Protein AF-A0A9X3MV00-F1 (afdb_monomer)

Structure (mmCIF, N/CA/C/O backbone):
data_AF-A0A9X3MV00-F1
#
_entry.id   AF-A0A9X3MV00-F1
#
loop_
_atom_site.group_PDB
_atom_site.id
_atom_site.type_symbol
_atom_site.label_atom_id
_atom_site.label_alt_id
_atom_site.label_comp_id
_atom_site.label_asym_id
_atom_site.label_entity_id
_atom_site.label_seq_id
_atom_site.pdbx_PDB_ins_code
_atom_site.Cartn_x
_atom_site.Cartn_y
_atom_site.Cartn_z
_atom_site.occupancy
_atom_site.B_iso_or_equiv
_atom_site.auth_seq_id
_atom_site.auth_comp_id
_atom_site.auth_asym_id
_atom_site.auth_atom_id
_atom_site.pdbx_PDB_model_num
ATOM 1 N N . MET A 1 1 ? -10.667 21.278 8.547 1.00 61.03 1 MET A N 1
ATOM 2 C CA . MET A 1 1 ? -9.409 20.735 9.116 1.00 61.03 1 MET A CA 1
ATOM 3 C C . MET A 1 1 ? -9.075 19.321 8.629 1.00 61.03 1 MET A C 1
ATOM 5 O O . MET A 1 1 ? -7.953 19.123 8.193 1.00 61.03 1 MET A O 1
ATOM 9 N N . LYS A 1 2 ? -10.017 18.359 8.597 1.00 67.31 2 LYS A N 1
ATOM 10 C CA . LYS A 1 2 ? -9.744 16.954 8.199 1.00 67.31 2 LYS A CA 1
ATOM 11 C C . LYS A 1 2 ? -9.035 16.777 6.842 1.00 67.31 2 LYS A C 1
ATOM 13 O O . LYS A 1 2 ? -8.091 16.006 6.744 1.00 67.31 2 LYS A O 1
ATOM 18 N N . ARG A 1 3 ? -9.449 17.532 5.814 1.00 76.56 3 ARG A N 1
ATOM 19 C CA . ARG A 1 3 ? -8.830 17.495 4.473 1.00 76.56 3 ARG A CA 1
ATOM 20 C C . ARG A 1 3 ? -7.391 18.013 4.465 1.00 76.56 3 ARG A C 1
ATOM 22 O O . ARG A 1 3 ? -6.557 17.444 3.784 1.00 76.56 3 ARG A O 1
ATOM 29 N N . PHE A 1 4 ? -7.105 19.056 5.245 1.00 83.38 4 PHE A N 1
ATOM 30 C CA . PHE A 1 4 ? -5.760 19.619 5.355 1.00 83.38 4 PHE A CA 1
ATOM 31 C C . PHE A 1 4 ? -4.814 18.644 6.061 1.00 83.38 4 PHE A C 1
ATOM 33 O O . PHE A 1 4 ? -3.727 18.385 5.568 1.00 83.38 4 PHE A O 1
ATOM 40 N N . VAL A 1 5 ? -5.271 18.016 7.150 1.00 81.31 5 VAL A N 1
ATOM 41 C CA . VAL A 1 5 ? -4.506 16.970 7.850 1.00 81.31 5 VAL A CA 1
ATOM 42 C C . VAL A 1 5 ? -4.230 15.776 6.931 1.00 81.31 5 VAL A C 1
ATOM 44 O O . VAL A 1 5 ? -3.100 15.307 6.877 1.00 81.31 5 VAL A O 1
ATOM 47 N N . ALA A 1 6 ? -5.219 15.325 6.151 1.00 80.75 6 ALA A N 1
ATOM 48 C CA . ALA A 1 6 ? -5.015 14.261 5.166 1.00 80.75 6 ALA A CA 1
ATOM 49 C C . ALA A 1 6 ? -3.982 14.643 4.090 1.00 80.75 6 ALA A C 1
ATOM 51 O O . ALA A 1 6 ? -3.183 13.804 3.683 1.00 80.75 6 ALA A O 1
ATOM 52 N N . LEU A 1 7 ? -3.968 15.910 3.665 1.00 82.81 7 LEU A N 1
ATOM 53 C CA . LEU A 1 7 ? -3.020 16.426 2.678 1.00 82.81 7 LEU A CA 1
ATOM 54 C C . LEU A 1 7 ? -1.595 16.473 3.245 1.00 82.81 7 LEU A C 1
ATOM 56 O O . LEU A 1 7 ? -0.668 16.020 2.584 1.00 82.81 7 LEU A O 1
ATOM 60 N N . VAL A 1 8 ? -1.426 16.926 4.491 1.00 86.75 8 VAL A N 1
ATOM 61 C CA . VAL A 1 8 ? -0.124 16.922 5.182 1.00 86.75 8 VAL A CA 1
ATOM 62 C C . VAL A 1 8 ? 0.393 15.496 5.376 1.00 86.75 8 VAL A C 1
ATOM 64 O O . VAL A 1 8 ? 1.551 15.227 5.078 1.00 86.75 8 VAL A O 1
ATOM 67 N N . ILE A 1 9 ? -0.459 14.564 5.814 1.00 84.88 9 ILE A N 1
ATOM 68 C CA . ILE A 1 9 ? -0.071 13.153 5.975 1.00 84.88 9 ILE A CA 1
ATOM 69 C C . ILE A 1 9 ? 0.336 12.553 4.626 1.00 84.88 9 ILE A C 1
ATOM 71 O O . ILE A 1 9 ? 1.373 11.901 4.538 1.00 84.88 9 ILE A O 1
ATOM 75 N N . GLY A 1 10 ? -0.443 12.803 3.569 1.00 81.81 10 GLY A N 1
ATOM 76 C CA . GLY A 1 10 ? -0.117 12.349 2.217 1.00 81.81 10 GLY A CA 1
ATOM 77 C C . GLY A 1 10 ? 1.197 12.937 1.699 1.00 81.81 10 GLY A C 1
ATOM 78 O O . GLY A 1 10 ? 1.990 12.218 1.099 1.00 81.81 10 GLY A O 1
ATOM 79 N N . PHE A 1 11 ? 1.463 14.212 1.987 1.00 84.88 11 PHE A N 1
ATOM 80 C CA . PHE A 1 11 ? 2.710 14.878 1.619 1.00 84.88 11 PHE A CA 1
ATOM 81 C C . PHE A 1 11 ? 3.920 14.273 2.341 1.00 84.88 11 PHE A C 1
ATOM 83 O O . PHE A 1 11 ? 4.905 13.929 1.695 1.00 84.88 11 PHE A O 1
ATOM 90 N N . VAL A 1 12 ? 3.832 14.072 3.661 1.00 86.44 12 VAL A N 1
ATOM 91 C CA . VAL A 1 12 ? 4.904 13.439 4.451 1.00 86.44 12 VAL A CA 1
ATOM 92 C C . VAL A 1 12 ? 5.142 11.998 3.998 1.00 86.44 12 VAL A C 1
ATOM 94 O O . VAL A 1 12 ? 6.289 11.581 3.863 1.00 86.44 12 VAL A O 1
ATOM 97 N N . PHE A 1 13 ? 4.076 11.248 3.712 1.00 83.06 13 PHE A N 1
ATOM 98 C CA . PHE A 1 13 ? 4.178 9.882 3.199 1.00 83.06 13 PHE A CA 1
ATOM 99 C C . PHE A 1 13 ? 4.846 9.833 1.819 1.00 83.06 13 PHE A C 1
ATOM 101 O O . PHE A 1 13 ? 5.753 9.032 1.604 1.00 83.06 13 PHE A O 1
ATOM 108 N N . GLY A 1 14 ? 4.450 10.721 0.902 1.00 79.94 14 GLY A N 1
ATOM 109 C CA . GLY A 1 14 ? 5.078 10.843 -0.413 1.00 79.94 14 GLY A CA 1
ATOM 110 C C . GLY A 1 14 ? 6.554 11.236 -0.325 1.00 79.94 14 GLY A C 1
ATOM 111 O O . GLY A 1 14 ? 7.381 10.653 -1.023 1.00 79.94 14 GLY A O 1
ATOM 112 N N . LEU A 1 15 ? 6.900 12.158 0.579 1.00 82.75 15 LEU A N 1
ATOM 113 C CA . LEU A 1 15 ? 8.284 12.564 0.820 1.00 82.75 15 LEU A CA 1
ATOM 114 C C . LEU A 1 15 ? 9.121 11.400 1.362 1.00 82.75 15 LEU A C 1
ATOM 116 O O . LEU A 1 15 ? 10.205 11.149 0.850 1.00 82.75 15 LEU A O 1
ATOM 120 N N . ALA A 1 16 ? 8.603 10.652 2.340 1.00 82.75 16 ALA A N 1
ATOM 121 C CA . ALA A 1 16 ? 9.280 9.478 2.888 1.00 82.75 16 ALA A CA 1
ATOM 122 C C . ALA A 1 16 ? 9.504 8.389 1.824 1.00 82.75 16 ALA A C 1
ATOM 124 O O . ALA A 1 16 ? 10.590 7.814 1.757 1.00 82.75 16 ALA A O 1
ATOM 125 N N . LEU A 1 17 ? 8.514 8.143 0.957 1.00 77.62 17 LEU A N 1
ATOM 126 C CA . LEU A 1 17 ? 8.654 7.205 -0.161 1.00 77.62 17 LEU A CA 1
ATOM 127 C C . LEU A 1 17 ? 9.715 7.666 -1.162 1.00 77.62 17 LEU A C 1
ATOM 129 O O . LEU A 1 17 ? 10.573 6.870 -1.540 1.00 77.62 17 LEU A O 1
ATOM 133 N N . SER A 1 18 ? 9.697 8.944 -1.543 1.00 76.62 18 SER A N 1
ATOM 134 C CA . SER A 1 18 ? 10.704 9.512 -2.443 1.00 76.62 18 SER A CA 1
ATOM 135 C C . SER A 1 18 ? 12.105 9.450 -1.835 1.00 76.62 18 SER A C 1
ATOM 137 O O . SER A 1 18 ? 13.072 9.210 -2.549 1.00 76.62 18 SER A O 1
ATOM 139 N N . TRP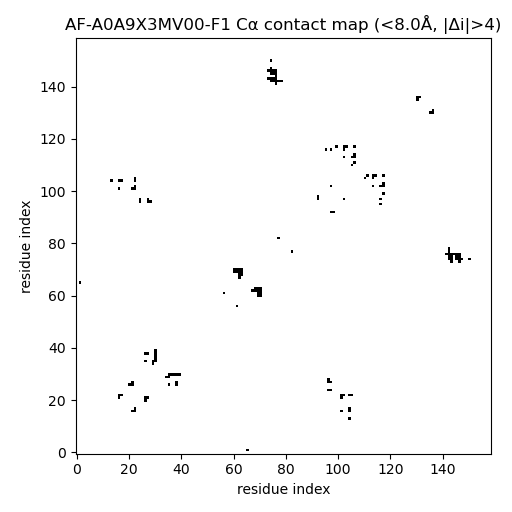 A 1 19 ? 12.220 9.630 -0.518 1.00 77.94 19 TRP A N 1
ATOM 140 C CA . TRP A 1 19 ? 13.500 9.576 0.188 1.00 77.94 19 TRP A CA 1
ATOM 141 C C . TRP A 1 19 ? 14.040 8.148 0.328 1.00 77.94 19 TRP A C 1
ATOM 143 O O . TRP A 1 19 ? 15.248 7.947 0.361 1.00 77.94 19 TRP A O 1
ATOM 153 N N . SER A 1 20 ? 13.152 7.151 0.360 1.00 73.75 20 SER A N 1
ATOM 154 C CA . SER A 1 20 ? 13.519 5.731 0.429 1.00 73.75 20 SER A CA 1
ATOM 155 C C . SER A 1 20 ? 14.001 5.124 -0.898 1.00 73.75 20 SER A C 1
ATOM 157 O O . SER A 1 20 ? 14.394 3.961 -0.910 1.00 73.75 20 SER A O 1
ATOM 159 N N . GLY A 1 21 ? 13.933 5.855 -2.019 1.00 71.00 21 GLY A N 1
ATOM 160 C CA . GLY A 1 21 ? 14.326 5.343 -3.342 1.00 71.00 21 GLY A CA 1
ATOM 161 C C . GLY A 1 21 ? 13.383 4.279 -3.928 1.00 71.00 21 GLY A C 1
ATOM 162 O O . GLY A 1 21 ? 13.623 3.765 -5.013 1.00 71.00 21 GLY A O 1
ATOM 163 N N . MET A 1 22 ? 12.260 3.969 -3.265 1.00 64.38 22 MET A N 1
ATOM 164 C CA . MET A 1 22 ? 11.256 2.993 -3.741 1.00 64.38 22 MET A CA 1
ATOM 165 C C . MET A 1 22 ? 10.449 3.461 -4.959 1.00 64.38 22 MET A C 1
ATOM 167 O O . MET A 1 22 ? 9.508 2.793 -5.392 1.00 64.38 22 MET A O 1
ATOM 171 N N . THR A 1 23 ? 10.762 4.639 -5.487 1.00 62.53 23 THR A N 1
ATOM 172 C CA . THR A 1 23 ? 10.232 5.140 -6.752 1.00 62.53 23 THR A CA 1
ATOM 173 C C . THR A 1 23 ? 10.956 4.554 -7.959 1.00 62.53 23 THR A C 1
ATOM 175 O O . THR A 1 23 ? 10.372 4.580 -9.041 1.00 62.53 23 THR A O 1
ATOM 178 N N . ASP A 1 24 ? 12.158 3.999 -7.779 1.00 68.19 24 ASP A N 1
ATOM 179 C CA . ASP A 1 24 ? 12.949 3.438 -8.871 1.00 68.19 24 ASP A CA 1
ATOM 180 C C . ASP A 1 24 ? 12.553 1.978 -9.165 1.00 68.19 24 ASP A C 1
ATOM 182 O O 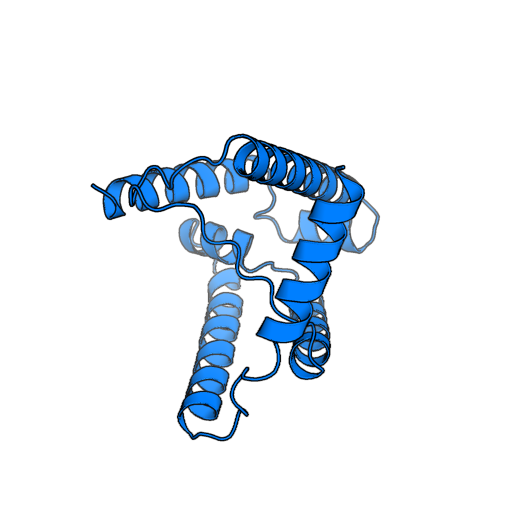. ASP A 1 24 ? 12.569 1.136 -8.259 1.00 68.19 24 ASP A O 1
ATOM 186 N N . 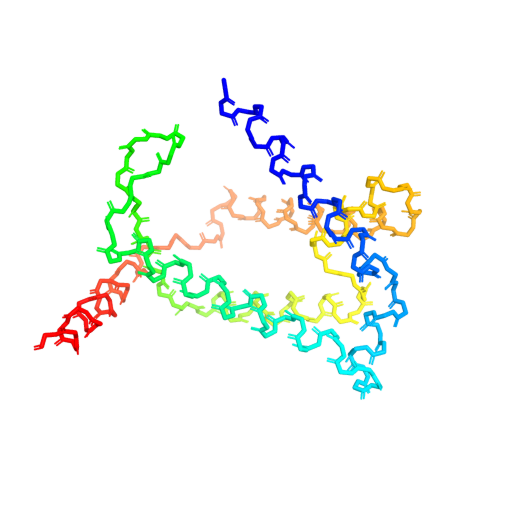PRO A 1 25 ? 12.205 1.639 -10.424 1.00 64.94 25 PRO A N 1
ATOM 187 C CA . PRO A 1 25 ? 11.814 0.280 -10.809 1.00 64.94 25 PRO A CA 1
ATOM 188 C C . PRO A 1 25 ? 12.917 -0.756 -10.573 1.00 64.94 25 PRO A C 1
ATOM 190 O O . PRO A 1 25 ? 12.620 -1.910 -10.268 1.00 64.94 25 PRO A O 1
ATOM 193 N N . ASP A 1 26 ? 14.181 -0.348 -10.686 1.00 68.31 26 ASP A N 1
ATOM 194 C CA . ASP A 1 26 ? 15.336 -1.236 -10.541 1.00 68.31 26 ASP A CA 1
ATOM 195 C C . ASP A 1 26 ? 15.464 -1.762 -9.105 1.00 68.31 26 ASP A C 1
ATOM 197 O O . ASP A 1 26 ? 15.656 -2.957 -8.900 1.00 68.31 26 ASP A O 1
ATOM 201 N N . VAL A 1 27 ? 15.207 -0.912 -8.102 1.00 69.06 27 VAL A N 1
ATOM 202 C CA . VAL A 1 27 ? 15.192 -1.304 -6.680 1.00 69.06 27 VAL A CA 1
ATOM 203 C C . VAL A 1 27 ? 14.074 -2.313 -6.397 1.00 69.06 27 VAL A C 1
ATOM 205 O O . VAL A 1 27 ? 14.244 -3.241 -5.602 1.00 69.06 27 VAL A O 1
ATOM 208 N N . LEU A 1 28 ? 12.920 -2.162 -7.058 1.00 70.00 28 LEU A N 1
ATOM 209 C CA . LEU A 1 28 ? 11.812 -3.111 -6.933 1.00 70.00 28 LEU A CA 1
ATOM 210 C C . LEU A 1 28 ? 12.146 -4.449 -7.599 1.00 70.00 28 LEU A C 1
ATOM 212 O O . LEU A 1 28 ? 11.866 -5.499 -7.014 1.00 70.00 28 LEU A O 1
ATOM 216 N N . ARG A 1 29 ? 12.766 -4.420 -8.784 1.00 66.31 29 ARG A N 1
ATOM 217 C CA . ARG A 1 29 ? 13.191 -5.630 -9.498 1.00 66.31 29 ARG A CA 1
ATOM 218 C C . ARG A 1 29 ? 14.276 -6.387 -8.746 1.00 66.31 29 ARG A C 1
ATOM 220 O O . ARG A 1 29 ? 14.131 -7.592 -8.561 1.00 66.31 29 ARG A O 1
ATOM 227 N N . ASP A 1 30 ? 15.312 -5.710 -8.263 1.00 70.44 30 ASP A N 1
ATOM 228 C CA . ASP A 1 30 ? 16.394 -6.347 -7.503 1.00 70.44 30 ASP A CA 1
ATOM 229 C C . ASP A 1 30 ? 15.904 -6.900 -6.157 1.00 70.44 30 ASP A C 1
ATOM 231 O O . ASP A 1 30 ? 16.366 -7.958 -5.714 1.00 70.44 30 ASP A O 1
ATOM 235 N N . GLY A 1 31 ? 14.893 -6.258 -5.561 1.00 67.38 31 GLY A N 1
ATOM 236 C CA . GLY A 1 31 ? 14.141 -6.807 -4.437 1.00 67.38 31 GLY A CA 1
ATOM 237 C C . GLY A 1 31 ? 13.393 -8.093 -4.802 1.00 67.38 31 GLY A C 1
ATOM 238 O O . GLY A 1 31 ? 13.539 -9.099 -4.113 1.00 67.38 31 GLY A O 1
ATOM 239 N N . LEU A 1 32 ? 12.634 -8.111 -5.904 1.00 67.75 32 LEU A N 1
ATOM 240 C CA . LEU A 1 32 ? 11.884 -9.298 -6.351 1.00 67.75 32 LEU A CA 1
ATOM 241 C C . LEU A 1 32 ? 12.790 -10.466 -6.772 1.00 67.75 32 LEU A C 1
ATOM 243 O O . LEU A 1 32 ? 12.431 -11.626 -6.566 1.00 67.75 32 LEU A O 1
ATOM 247 N N . LEU A 1 33 ? 13.961 -10.167 -7.337 1.00 73.56 33 LEU A N 1
ATOM 248 C CA . LEU A 1 33 ? 14.969 -11.153 -7.731 1.00 73.56 33 LEU A CA 1
ATOM 249 C C . LEU A 1 33 ? 15.833 -11.638 -6.549 1.00 73.56 33 LEU A C 1
ATOM 251 O O . LEU A 1 33 ? 16.748 -12.431 -6.766 1.00 73.56 33 LEU A O 1
ATOM 255 N N . PHE A 1 34 ? 15.556 -11.192 -5.314 1.00 72.31 34 PHE A N 1
ATOM 256 C CA . PHE A 1 34 ? 16.352 -11.489 -4.111 1.00 72.31 34 PHE A CA 1
ATOM 257 C C . PHE A 1 34 ? 17.835 -11.099 -4.232 1.00 72.31 34 PHE A C 1
ATOM 259 O O . PHE A 1 34 ? 18.689 -11.643 -3.529 1.00 72.31 34 PHE A O 1
ATOM 266 N N . ARG A 1 35 ? 18.155 -10.141 -5.105 1.00 72.44 35 ARG A N 1
ATOM 267 C CA . ARG A 1 35 ? 19.515 -9.614 -5.250 1.00 72.44 35 ARG A CA 1
ATOM 268 C C . ARG A 1 35 ? 19.850 -8.645 -4.128 1.00 72.44 35 ARG A C 1
ATOM 270 O O . ARG A 1 35 ? 20.945 -8.708 -3.581 1.00 72.44 35 ARG A O 1
ATOM 277 N N . ASP A 1 36 ? 18.863 -7.837 -3.744 1.00 71.62 36 ASP A N 1
ATOM 278 C CA . ASP A 1 36 ? 18.947 -6.906 -2.627 1.00 71.62 36 ASP A CA 1
ATOM 279 C C . ASP A 1 36 ? 17.816 -7.149 -1.627 1.00 71.62 36 ASP A C 1
ATOM 281 O O . ASP A 1 36 ? 16.629 -6.987 -1.908 1.00 71.62 36 ASP A O 1
ATOM 285 N N . SER A 1 37 ? 18.185 -7.524 -0.402 1.00 75.75 37 SER A N 1
ATOM 286 C CA . SER A 1 37 ? 17.210 -7.804 0.664 1.00 75.75 37 SER A CA 1
ATOM 287 C C . SER A 1 37 ? 16.638 -6.533 1.309 1.00 75.75 37 SER A C 1
ATOM 289 O O . SER A 1 37 ? 15.718 -6.618 2.123 1.00 75.75 37 SER A O 1
ATOM 291 N N . TYR A 1 38 ? 17.147 -5.353 0.941 1.00 79.00 38 TYR A N 1
ATOM 292 C CA . TYR A 1 38 ? 16.746 -4.061 1.504 1.00 79.00 38 TYR A CA 1
ATOM 293 C C . TYR A 1 38 ? 15.224 -3.852 1.483 1.00 79.00 38 TYR A C 1
ATOM 295 O O . TYR A 1 38 ? 14.627 -3.484 2.499 1.00 79.00 38 TYR A O 1
ATOM 303 N N . LEU A 1 39 ? 14.580 -4.175 0.357 1.00 78.75 39 LEU A N 1
ATOM 304 C CA . LEU A 1 39 ? 13.139 -4.012 0.181 1.00 78.75 39 LEU A CA 1
ATOM 305 C C . LEU A 1 39 ? 12.337 -4.894 1.156 1.00 78.75 39 LEU A C 1
ATOM 307 O O . LEU A 1 39 ? 11.406 -4.417 1.805 1.00 78.75 39 LEU A O 1
ATOM 311 N N . PHE A 1 40 ? 12.719 -6.166 1.310 1.00 81.25 40 PHE A N 1
ATOM 312 C CA . PHE A 1 40 ? 12.046 -7.092 2.228 1.00 81.25 40 PHE A CA 1
ATOM 313 C C . PHE A 1 40 ? 12.213 -6.678 3.691 1.00 81.25 40 PHE A C 1
ATOM 315 O O . PHE A 1 40 ? 11.233 -6.687 4.439 1.00 81.25 40 PHE A O 1
ATOM 322 N N . LEU A 1 41 ? 13.421 -6.272 4.100 1.00 84.06 41 LEU A N 1
ATOM 323 C CA . LEU A 1 41 ? 13.671 -5.785 5.461 1.00 84.06 41 LEU A CA 1
ATOM 324 C C . LEU A 1 41 ? 12.844 -4.534 5.779 1.00 84.06 41 LEU A C 1
ATOM 326 O O . LEU A 1 41 ? 12.291 -4.428 6.877 1.00 84.06 41 LEU A O 1
ATOM 330 N N . PHE A 1 42 ? 12.710 -3.615 4.821 1.00 83.25 42 PHE A N 1
ATOM 331 C CA . PHE A 1 42 ? 11.863 -2.437 4.978 1.00 83.25 42 PHE A CA 1
ATOM 332 C C . PHE A 1 42 ? 10.380 -2.802 5.118 1.00 83.25 42 PHE A C 1
ATOM 334 O O . PHE A 1 42 ? 9.704 -2.303 6.016 1.00 83.25 42 PHE A O 1
ATOM 341 N N . PHE A 1 43 ? 9.859 -3.699 4.274 1.00 83.75 43 PHE A N 1
ATOM 342 C CA . PHE A 1 43 ? 8.465 -4.135 4.398 1.00 83.75 43 PHE A CA 1
ATOM 343 C C . PHE A 1 43 ? 8.201 -4.818 5.741 1.00 83.75 43 PHE A C 1
ATOM 345 O O . PHE A 1 43 ? 7.194 -4.521 6.381 1.00 83.75 43 PHE A O 1
ATOM 352 N N . ILE A 1 44 ? 9.105 -5.686 6.205 1.00 86.44 44 ILE A N 1
ATOM 353 C CA . ILE A 1 44 ? 8.964 -6.359 7.504 1.00 86.44 44 ILE A CA 1
ATOM 354 C C . ILE A 1 44 ? 8.975 -5.338 8.649 1.00 86.44 44 ILE A C 1
ATOM 356 O O . ILE A 1 44 ? 8.114 -5.409 9.528 1.00 86.44 44 ILE A O 1
ATOM 360 N N . SER A 1 45 ? 9.888 -4.363 8.640 1.00 87.88 45 SER A N 1
ATOM 361 C CA . SER A 1 45 ? 9.949 -3.339 9.692 1.00 87.88 45 SER A CA 1
ATOM 362 C C . SER A 1 45 ? 8.712 -2.434 9.691 1.00 87.88 45 SER A C 1
ATOM 364 O O . SER A 1 45 ? 8.157 -2.147 10.757 1.00 87.88 45 SER A O 1
ATOM 366 N N . ALA A 1 46 ? 8.213 -2.057 8.511 1.00 85.88 46 ALA A N 1
ATOM 367 C CA . ALA A 1 46 ? 6.973 -1.306 8.359 1.00 85.88 46 ALA A CA 1
ATOM 368 C C . ALA A 1 46 ? 5.759 -2.102 8.867 1.00 85.88 46 ALA A C 1
ATOM 370 O O . ALA A 1 46 ? 4.940 -1.557 9.610 1.00 85.88 46 ALA A O 1
ATOM 371 N N . LEU A 1 47 ? 5.663 -3.397 8.533 1.00 88.00 47 LEU A N 1
ATOM 372 C CA . LEU A 1 47 ? 4.598 -4.281 9.019 1.00 88.00 47 LEU A CA 1
ATOM 373 C C . LEU A 1 47 ? 4.626 -4.415 10.542 1.00 88.00 47 LEU A C 1
ATOM 375 O O . LEU A 1 47 ? 3.579 -4.296 11.177 1.00 88.00 47 LEU A O 1
ATOM 379 N N . LEU A 1 48 ? 5.802 -4.634 11.135 1.00 89.19 48 LEU A N 1
ATOM 380 C CA . LEU A 1 48 ? 5.951 -4.735 12.588 1.00 89.19 48 LEU A CA 1
ATOM 381 C C . LEU A 1 48 ? 5.574 -3.423 13.279 1.00 89.19 48 LEU A C 1
ATOM 383 O O . LEU A 1 48 ? 4.831 -3.436 14.260 1.00 89.19 48 LEU A O 1
ATOM 387 N N . THR A 1 49 ? 6.019 -2.291 12.735 1.00 89.50 49 THR A N 1
ATOM 388 C CA . THR A 1 49 ? 5.693 -0.960 13.263 1.00 89.50 49 THR A CA 1
ATOM 389 C C . THR A 1 49 ? 4.189 -0.699 13.203 1.00 89.50 49 THR A C 1
ATOM 391 O O . THR A 1 49 ? 3.594 -0.273 14.193 1.00 89.50 49 THR A O 1
ATOM 394 N N . ALA A 1 50 ? 3.548 -1.013 12.073 1.00 85.81 50 ALA A N 1
ATOM 395 C CA . ALA A 1 50 ? 2.102 -0.897 11.920 1.00 85.81 50 ALA A CA 1
ATOM 396 C C . ALA A 1 50 ? 1.356 -1.841 12.873 1.00 85.81 50 ALA A C 1
ATOM 398 O O . ALA A 1 50 ? 0.400 -1.424 13.523 1.00 85.81 50 ALA A O 1
ATOM 399 N N . PHE A 1 51 ? 1.804 -3.090 13.010 1.00 85.31 51 PHE A N 1
ATOM 400 C CA . PHE A 1 51 ? 1.194 -4.066 13.909 1.00 85.31 51 PHE A CA 1
ATOM 401 C C . PHE A 1 51 ? 1.254 -3.609 15.370 1.00 85.31 51 PHE A C 1
ATOM 403 O O . PHE A 1 51 ? 0.224 -3.580 16.045 1.00 85.31 51 PHE A O 1
ATOM 410 N N . ILE A 1 52 ? 2.431 -3.192 15.843 1.00 86.56 52 ILE A N 1
ATOM 411 C CA . ILE A 1 52 ? 2.615 -2.665 17.201 1.00 86.56 52 ILE A CA 1
ATOM 412 C C . ILE A 1 52 ? 1.760 -1.408 17.390 1.00 86.56 52 ILE A C 1
ATOM 414 O O . ILE A 1 52 ? 1.024 -1.319 18.371 1.00 86.56 52 ILE A O 1
ATOM 418 N N . GLY A 1 53 ? 1.784 -0.479 16.430 1.00 84.12 53 GLY A N 1
ATOM 419 C CA . GLY A 1 53 ? 0.985 0.745 16.473 1.00 84.12 53 GLY A CA 1
ATOM 420 C C . GLY A 1 53 ? -0.515 0.469 16.596 1.00 84.12 53 GLY A C 1
ATOM 421 O O . GLY A 1 53 ? -1.172 1.025 17.474 1.00 84.12 53 GLY A O 1
ATOM 422 N N . LEU A 1 54 ? -1.056 -0.441 15.781 1.00 81.19 54 LEU A N 1
ATOM 423 C CA . LEU A 1 54 ? -2.471 -0.825 15.827 1.00 81.19 54 LEU A CA 1
ATOM 424 C C . LEU A 1 54 ? -2.827 -1.555 17.129 1.00 81.19 54 LEU A C 1
ATOM 426 O O . LEU A 1 54 ? -3.901 -1.323 17.685 1.00 81.19 54 LEU A O 1
ATOM 430 N N . ARG A 1 55 ? -1.935 -2.406 17.649 1.00 79.94 55 ARG A N 1
ATOM 431 C CA . ARG A 1 55 ? -2.141 -3.108 18.927 1.00 79.94 55 ARG A CA 1
ATOM 432 C C . ARG A 1 55 ? -2.159 -2.142 20.104 1.00 79.94 55 ARG A C 1
ATOM 434 O O . ARG A 1 55 ? -3.072 -2.219 20.922 1.00 79.94 55 ARG A O 1
ATOM 441 N N . VAL A 1 56 ? -1.223 -1.199 20.149 1.00 80.88 56 VAL A N 1
ATOM 442 C CA . VAL A 1 56 ? -1.190 -0.125 21.151 1.00 80.88 56 VAL A CA 1
ATOM 443 C C . VAL A 1 56 ? -2.465 0.716 21.073 1.00 80.88 56 VAL A C 1
ATOM 445 O O . VAL A 1 56 ? -3.101 0.967 22.095 1.00 80.88 56 VAL A O 1
ATOM 448 N N . LEU A 1 57 ? -2.907 1.066 19.861 1.00 78.88 57 LEU A N 1
ATOM 449 C CA . LEU A 1 57 ? -4.145 1.817 19.644 1.00 78.88 57 LEU A CA 1
ATOM 450 C C . LEU A 1 57 ? -5.389 1.054 20.130 1.00 78.88 57 LEU A C 1
ATOM 452 O O . LEU A 1 57 ? -6.309 1.658 20.686 1.00 78.88 57 LEU A O 1
ATOM 456 N N . LYS A 1 58 ? -5.397 -0.276 19.962 1.00 71.19 58 LYS A N 1
ATOM 457 C CA . LYS A 1 58 ? -6.461 -1.169 20.439 1.00 71.19 58 LYS A CA 1
ATOM 458 C C . LYS A 1 58 ? -6.498 -1.254 21.970 1.00 71.19 58 LYS A C 1
ATOM 460 O O . LYS A 1 58 ? -7.582 -1.142 22.544 1.00 71.19 58 LYS A O 1
ATOM 465 N N . VAL A 1 59 ? -5.339 -1.403 22.619 1.00 69.50 59 VAL A N 1
ATOM 466 C CA . VAL A 1 59 ? -5.213 -1.477 24.090 1.00 69.50 59 VAL A CA 1
ATOM 467 C C . VAL A 1 59 ? -5.587 -0.148 24.748 1.00 69.50 59 VAL A C 1
ATOM 469 O O . VAL A 1 59 ? -6.310 -0.135 25.738 1.00 69.50 59 VAL A O 1
ATOM 472 N N . LEU A 1 60 ? -5.161 0.977 24.169 1.00 70.19 60 LEU A N 1
ATOM 473 C CA . LEU A 1 60 ? -5.459 2.317 24.685 1.00 70.19 60 LEU A CA 1
ATOM 474 C C . LEU A 1 60 ? -6.894 2.788 24.390 1.00 70.19 60 LEU A C 1
ATOM 476 O O . LEU A 1 60 ? -7.251 3.890 24.801 1.00 70.19 60 LEU A O 1
ATOM 480 N N . GLN A 1 61 ? -7.705 1.997 23.666 1.00 63.53 61 GLN A N 1
ATOM 481 C CA . GLN A 1 61 ? -9.059 2.376 23.223 1.00 63.53 61 GLN A CA 1
ATOM 482 C C . GLN A 1 61 ? -9.084 3.783 22.600 1.00 63.53 61 GLN A C 1
ATOM 484 O O . GLN A 1 61 ? -9.981 4.596 22.849 1.00 63.53 61 GLN A O 1
ATOM 489 N N . ALA A 1 62 ? -8.046 4.096 21.822 1.00 58.94 62 ALA A N 1
ATOM 490 C CA . ALA A 1 62 ? -7.831 5.449 21.349 1.00 58.94 62 ALA A CA 1
ATOM 491 C C . ALA A 1 62 ? -8.940 5.850 20.370 1.00 58.94 62 ALA A C 1
ATOM 493 O O . ALA A 1 62 ? -9.336 5.091 19.483 1.00 58.94 62 ALA A O 1
ATOM 494 N N . ARG A 1 63 ? -9.456 7.067 20.540 1.00 57.31 63 ARG A N 1
ATOM 495 C CA . ARG A 1 63 ? -10.466 7.645 19.652 1.00 57.31 63 ARG A CA 1
ATOM 496 C C . ARG A 1 63 ? -9.794 8.177 18.395 1.00 57.31 63 ARG A C 1
ATOM 498 O O . ARG A 1 63 ? -8.679 8.698 18.451 1.00 57.31 63 ARG A O 1
ATOM 505 N N . ALA A 1 64 ? -10.480 8.077 17.260 1.00 60.75 64 ALA A N 1
ATOM 506 C CA . ALA A 1 64 ? -9.988 8.638 16.011 1.00 60.75 64 ALA A CA 1
ATOM 507 C C . ALA A 1 64 ? -9.763 10.151 16.184 1.00 60.75 64 ALA A C 1
ATOM 509 O O . ALA A 1 64 ? -10.721 10.899 16.369 1.00 60.75 64 ALA A O 1
ATOM 510 N N . VAL A 1 65 ? -8.511 10.610 16.089 1.00 60.25 65 VAL A N 1
ATOM 511 C CA . VAL A 1 65 ? -8.110 12.018 16.316 1.00 60.25 65 VAL A CA 1
ATOM 512 C C . VAL A 1 65 ? -8.917 13.004 15.454 1.00 60.25 65 VAL A C 1
ATOM 514 O O . VAL A 1 65 ? -9.162 14.140 15.844 1.00 60.25 65 VAL A O 1
ATOM 517 N N . LEU A 1 66 ? -9.378 12.557 14.283 1.00 58.53 66 LEU A N 1
ATOM 518 C CA . LEU A 1 66 ? -10.132 13.361 13.320 1.00 58.53 66 LEU A CA 1
ATOM 519 C C . LEU A 1 66 ? -11.656 13.317 13.501 1.00 58.53 66 LEU A C 1
ATOM 521 O O . LEU A 1 66 ? -12.344 14.189 12.968 1.00 58.53 66 LEU A O 1
ATOM 525 N N . THR A 1 67 ? -12.209 12.310 14.174 1.00 60.06 67 THR A N 1
ATOM 526 C CA . THR A 1 67 ? -13.666 12.062 14.214 1.00 60.06 67 THR A CA 1
ATOM 527 C C . THR A 1 67 ? -14.217 11.988 15.634 1.00 60.06 67 THR A C 1
ATOM 529 O O . THR A 1 67 ? -15.414 12.165 15.809 1.00 60.06 67 THR A O 1
ATOM 532 N N . GLY A 1 68 ? -13.372 11.761 16.642 1.00 57.62 68 GLY A N 1
ATOM 533 C CA . GLY A 1 68 ? -13.775 11.585 18.041 1.00 57.62 68 GLY A CA 1
ATOM 534 C C . GLY A 1 68 ? -14.486 10.258 18.330 1.00 57.62 68 GLY A C 1
ATOM 535 O O . GLY A 1 68 ? -14.749 9.950 19.490 1.00 57.62 68 GLY A O 1
ATOM 536 N N . GLU A 1 69 ? -14.771 9.465 17.299 1.00 59.44 69 GLU A N 1
ATOM 537 C CA . GLU A 1 69 ? -15.419 8.162 17.400 1.00 59.44 69 GLU A CA 1
ATOM 538 C C . GLU A 1 69 ? -14.433 7.083 17.878 1.00 59.44 69 GLU A C 1
ATOM 540 O O . GLU A 1 69 ? -13.229 7.170 17.589 1.00 59.44 69 GLU A O 1
ATOM 545 N N . PRO A 1 70 ? -14.915 6.064 18.615 1.00 60.69 70 PRO A N 1
ATOM 546 C CA . PRO A 1 70 ? -14.110 4.886 18.908 1.00 60.69 70 PRO A CA 1
ATOM 547 C C . PRO A 1 70 ? -13.684 4.234 17.589 1.00 60.69 70 PRO A C 1
ATOM 549 O O . PRO A 1 70 ? -14.485 4.117 16.661 1.00 60.69 70 PRO A O 1
ATOM 552 N N . VAL A 1 71 ? -12.416 3.830 17.490 1.00 63.47 71 VAL A N 1
ATOM 553 C CA . VAL A 1 71 ? -11.917 3.116 16.308 1.00 63.47 71 VAL A CA 1
ATOM 554 C C . VAL A 1 71 ? -12.677 1.793 16.203 1.00 63.47 71 VAL A C 1
ATOM 556 O O . VAL A 1 71 ? -12.445 0.870 16.981 1.00 63.47 71 VAL A O 1
ATOM 559 N N . ALA A 1 72 ? -13.628 1.728 15.270 1.00 59.12 72 ALA A N 1
ATOM 560 C CA . ALA A 1 72 ? -14.399 0.529 14.990 1.00 59.12 72 ALA A CA 1
ATOM 561 C C . ALA A 1 72 ? -13.538 -0.436 14.168 1.00 59.12 72 ALA A C 1
ATOM 563 O O . ALA A 1 72 ? -13.190 -0.165 13.017 1.00 59.12 72 ALA A O 1
ATOM 564 N N . TRP A 1 73 ? -13.186 -1.568 14.769 1.00 63.56 73 TRP A N 1
ATOM 565 C CA . TRP A 1 73 ? -12.441 -2.627 14.103 1.00 63.56 73 TRP A CA 1
ATOM 566 C C . TRP A 1 73 ? -13.441 -3.539 13.399 1.00 63.56 73 TRP A C 1
ATOM 568 O O . TRP A 1 73 ? -14.090 -4.370 14.020 1.00 63.56 73 TRP A O 1
ATOM 578 N N . THR A 1 74 ? -13.617 -3.355 12.091 1.00 60.12 74 THR A N 1
ATOM 579 C CA . THR A 1 74 ? -14.400 -4.298 11.289 1.00 60.12 74 THR A CA 1
ATOM 580 C C . THR A 1 74 ? -13.484 -5.414 10.807 1.00 60.12 74 THR A C 1
ATOM 582 O O . THR A 1 74 ? -12.572 -5.211 10.005 1.00 60.12 74 THR A O 1
ATOM 585 N N . THR A 1 75 ? -13.697 -6.609 11.343 1.00 61.47 75 THR A N 1
ATOM 586 C CA . THR A 1 75 ? -13.010 -7.820 10.909 1.00 61.47 75 THR A CA 1
ATOM 587 C C . THR A 1 75 ? -13.873 -8.525 9.868 1.00 61.47 75 THR A C 1
ATOM 589 O O . THR A 1 75 ? -15.052 -8.811 10.065 1.00 61.47 75 THR A O 1
ATOM 592 N N . VAL A 1 76 ? -13.285 -8.768 8.701 1.00 65.69 76 VAL A N 1
ATOM 593 C CA . VAL A 1 76 ? -13.989 -9.312 7.542 1.00 65.69 76 VAL A CA 1
ATOM 594 C C . VAL A 1 76 ? -13.505 -10.736 7.294 1.00 65.69 76 VAL A C 1
ATOM 596 O O . VAL A 1 76 ? -12.304 -10.962 7.156 1.00 65.69 76 VAL A O 1
ATOM 599 N N . ALA A 1 77 ? -14.426 -11.702 7.219 1.00 69.81 77 ALA A N 1
ATOM 600 C CA . ALA A 1 77 ? -14.077 -13.079 6.873 1.00 69.81 77 ALA A CA 1
ATOM 601 C C . ALA A 1 77 ? -13.356 -13.167 5.517 1.00 69.81 77 ALA A C 1
ATOM 603 O O . ALA A 1 77 ? -13.832 -12.580 4.535 1.00 69.81 77 ALA A O 1
ATOM 604 N N . PRO A 1 78 ? -12.279 -13.964 5.414 1.00 72.25 78 PRO A N 1
ATOM 605 C CA . PRO A 1 78 ? -11.704 -14.291 4.124 1.00 72.25 78 PRO A CA 1
ATOM 606 C C . PRO A 1 78 ? -12.717 -15.106 3.314 1.00 72.25 78 PRO A C 1
ATOM 608 O O . PRO A 1 78 ? -13.121 -16.207 3.675 1.00 72.25 78 PRO A O 1
ATOM 611 N N . GLU A 1 79 ? -13.132 -14.543 2.187 1.00 79.81 79 GLU A N 1
ATOM 612 C CA . GLU A 1 79 ? -13.992 -15.219 1.208 1.00 79.81 79 GLU A CA 1
ATOM 613 C C . GLU A 1 79 ? -13.204 -15.573 -0.054 1.00 79.81 79 GLU A C 1
ATOM 615 O O . GLU A 1 79 ? -12.214 -14.914 -0.373 1.00 79.81 79 GLU A O 1
ATOM 620 N N . ARG A 1 80 ? -13.691 -16.549 -0.835 1.00 79.19 80 ARG A N 1
ATOM 621 C CA . ARG A 1 80 ? -13.048 -16.987 -2.091 1.00 79.19 80 ARG A CA 1
ATOM 622 C C . ARG A 1 80 ? -12.723 -15.829 -3.040 1.00 79.19 80 ARG A C 1
ATOM 624 O O . ARG A 1 80 ? -11.676 -15.855 -3.676 1.00 79.19 80 ARG A O 1
ATOM 631 N N . ARG A 1 81 ? -13.562 -14.785 -3.093 1.00 80.38 81 ARG A N 1
ATOM 632 C CA . ARG A 1 81 ? -13.290 -13.589 -3.912 1.00 80.38 81 ARG A CA 1
ATOM 633 C C . ARG A 1 81 ? -12.026 -12.833 -3.492 1.00 80.38 81 ARG A C 1
ATOM 635 O O . ARG A 1 81 ? -11.358 -12.280 -4.354 1.00 80.38 81 ARG A O 1
ATOM 642 N N . HIS A 1 82 ? -11.686 -12.823 -2.202 1.00 83.50 82 HIS A N 1
ATOM 643 C CA . HIS A 1 82 ? -10.495 -12.136 -1.701 1.00 83.50 82 HIS A CA 1
ATOM 644 C C . HIS A 1 82 ? -9.232 -12.898 -2.090 1.00 83.50 82 HIS A C 1
ATOM 646 O O . HIS A 1 82 ? -8.262 -12.272 -2.488 1.00 83.50 82 HIS A O 1
ATOM 652 N N . VAL A 1 83 ? -9.275 -14.235 -2.055 1.00 86.19 83 VAL A N 1
ATOM 653 C CA . VAL A 1 83 ? -8.157 -15.090 -2.487 1.00 86.19 83 VAL A CA 1
ATOM 654 C C . VAL A 1 83 ? -7.916 -14.955 -3.991 1.00 86.19 83 VAL A C 1
ATOM 656 O O . VAL A 1 83 ? -6.789 -14.764 -4.430 1.00 86.19 83 VAL A O 1
ATOM 659 N N . VAL A 1 84 ? -8.979 -15.006 -4.800 1.00 86.69 84 VAL A N 1
ATOM 660 C CA . VAL A 1 84 ? -8.852 -14.817 -6.255 1.00 86.69 84 VAL A CA 1
ATOM 661 C C . VAL A 1 84 ? -8.364 -13.401 -6.576 1.00 86.69 84 VAL A C 1
ATOM 663 O O . VAL A 1 84 ? -7.490 -13.226 -7.422 1.00 86.69 84 VAL A O 1
ATOM 666 N N . GLY A 1 85 ? -8.887 -12.393 -5.871 1.00 85.62 85 GLY A N 1
ATOM 667 C CA . GLY A 1 85 ? -8.460 -11.005 -6.017 1.00 85.62 85 GLY A CA 1
ATOM 668 C C . GLY A 1 85 ? -6.995 -10.785 -5.641 1.00 85.62 85 GLY A C 1
ATOM 669 O O . GLY A 1 85 ? -6.288 -10.116 -6.387 1.00 85.62 85 GLY A O 1
ATOM 670 N N . SER A 1 86 ? -6.514 -11.371 -4.539 1.00 86.75 86 SER A N 1
ATOM 671 C CA . SER A 1 86 ? -5.124 -11.211 -4.096 1.00 86.75 86 SER A CA 1
ATOM 672 C C . SER A 1 86 ? -4.129 -11.874 -5.046 1.00 86.75 86 SER A C 1
ATOM 674 O O . SER A 1 86 ? -3.077 -11.298 -5.306 1.00 86.75 86 SER A O 1
ATOM 676 N N . VAL A 1 87 ? -4.470 -13.033 -5.621 1.00 89.38 87 VAL A N 1
ATOM 677 C CA . VAL A 1 87 ? -3.631 -13.696 -6.634 1.00 89.38 87 VAL A CA 1
ATOM 678 C C . VAL A 1 87 ? -3.561 -12.862 -7.914 1.00 89.38 87 VAL A C 1
ATOM 680 O O . VAL A 1 87 ? -2.468 -12.594 -8.403 1.00 89.38 87 VAL A O 1
ATOM 683 N N . LEU A 1 88 ? -4.704 -12.396 -8.434 1.00 86.94 88 LEU A N 1
ATOM 684 C CA . LEU A 1 88 ? -4.736 -11.537 -9.626 1.00 86.94 88 LEU A CA 1
ATOM 685 C C . LEU A 1 88 ? -3.975 -10.225 -9.409 1.00 86.94 88 LEU A C 1
ATOM 687 O O . LEU A 1 88 ? -3.230 -9.788 -10.284 1.00 86.94 88 LEU A O 1
ATOM 691 N N . PHE A 1 89 ? -4.140 -9.617 -8.235 1.00 85.00 89 PHE A N 1
ATOM 692 C CA . PHE A 1 89 ? -3.427 -8.404 -7.859 1.00 85.00 89 PHE A CA 1
ATOM 693 C C . PHE A 1 89 ? -1.913 -8.642 -7.749 1.00 85.00 89 PHE A C 1
ATOM 695 O O . PHE A 1 89 ? -1.138 -7.845 -8.272 1.00 85.00 89 PHE A O 1
ATOM 702 N N . GLY A 1 90 ? -1.489 -9.754 -7.141 1.00 84.44 90 GLY A N 1
ATOM 703 C CA . GLY A 1 90 ? -0.076 -10.128 -7.038 1.00 84.44 90 GLY A CA 1
ATOM 704 C C . GLY A 1 90 ? 0.579 -10.375 -8.399 1.00 84.44 90 GLY A C 1
ATOM 705 O O . GLY A 1 90 ? 1.675 -9.880 -8.642 1.00 84.44 90 GLY A O 1
ATOM 706 N N . ILE A 1 91 ? -0.113 -11.064 -9.315 1.00 85.88 91 ILE A N 1
ATOM 707 C CA . ILE A 1 91 ? 0.365 -11.264 -10.694 1.00 85.88 91 ILE A CA 1
ATOM 708 C C . ILE A 1 91 ? 0.504 -9.916 -11.410 1.00 85.88 91 ILE A C 1
ATOM 710 O O . ILE A 1 91 ? 1.526 -9.658 -12.038 1.00 85.88 91 ILE A O 1
ATOM 714 N N . GLY A 1 92 ? -0.496 -9.036 -11.289 1.00 82.69 92 GLY A N 1
ATOM 715 C CA . GLY A 1 92 ? -0.442 -7.699 -11.884 1.00 82.69 92 GLY A CA 1
ATOM 716 C C . GLY A 1 92 ? 0.723 -6.863 -11.351 1.00 82.69 92 GLY A C 1
ATOM 717 O O . GLY A 1 92 ? 1.408 -6.207 -12.131 1.00 82.69 92 GLY A O 1
ATOM 718 N N . TRP A 1 93 ? 0.988 -6.935 -10.045 1.00 81.00 93 TRP A N 1
ATOM 719 C CA . TRP A 1 93 ? 2.126 -6.260 -9.426 1.00 81.00 93 TRP A CA 1
ATOM 720 C C . TRP A 1 93 ? 3.472 -6.786 -9.939 1.00 81.00 93 TRP A C 1
ATOM 722 O O . TRP A 1 93 ? 4.330 -5.981 -10.290 1.00 81.00 93 TRP A O 1
ATOM 732 N N . ALA A 1 94 ? 3.631 -8.109 -10.047 1.00 79.31 94 ALA A N 1
ATOM 733 C CA . ALA A 1 94 ? 4.856 -8.737 -10.546 1.00 79.31 94 ALA A CA 1
ATOM 734 C C . ALA A 1 94 ? 5.133 -8.431 -12.027 1.00 79.31 94 ALA A C 1
ATOM 736 O O . ALA A 1 94 ? 6.284 -8.353 -12.430 1.00 79.31 94 ALA A O 1
ATOM 737 N N . VAL A 1 95 ? 4.090 -8.256 -12.845 1.00 79.25 95 VAL A N 1
ATOM 738 C CA . VAL A 1 95 ? 4.242 -7.904 -14.269 1.00 79.25 95 VAL A CA 1
ATOM 739 C C . VAL A 1 95 ? 4.514 -6.410 -14.458 1.00 79.25 95 VAL A C 1
ATOM 741 O O . VAL A 1 95 ? 5.223 -6.029 -15.385 1.00 79.25 95 VAL A O 1
ATOM 744 N N . ALA A 1 96 ? 3.927 -5.560 -13.614 1.00 77.00 96 ALA A N 1
ATOM 745 C CA . ALA A 1 96 ? 4.058 -4.111 -13.727 1.00 77.00 96 ALA A CA 1
ATOM 746 C C . ALA A 1 96 ? 5.299 -3.541 -13.021 1.00 77.00 96 ALA A C 1
ATOM 748 O O . ALA A 1 96 ? 5.582 -2.359 -13.202 1.00 77.00 96 ALA A O 1
ATOM 749 N N . ASP A 1 97 ? 5.978 -4.334 -12.181 1.00 71.44 97 ASP A N 1
ATOM 750 C CA . ASP A 1 97 ? 7.091 -3.918 -11.309 1.00 71.44 97 ASP A CA 1
ATOM 751 C C . ASP A 1 97 ? 6.797 -2.647 -10.491 1.00 71.44 97 ASP A C 1
ATOM 753 O O . ASP A 1 97 ? 7.689 -1.876 -10.144 1.00 71.44 97 ASP A O 1
ATOM 757 N N . ALA A 1 98 ? 5.522 -2.389 -10.191 1.00 72.88 98 ALA A N 1
ATOM 758 C CA . ALA A 1 98 ? 5.083 -1.119 -9.628 1.00 72.88 98 ALA A CA 1
ATOM 759 C C . ALA A 1 98 ? 3.941 -1.319 -8.632 1.00 72.88 98 ALA A C 1
ATOM 761 O O . ALA A 1 98 ? 2.865 -1.813 -8.968 1.00 72.88 98 ALA A O 1
ATOM 762 N N . CYS A 1 99 ? 4.171 -0.924 -7.381 1.00 75.88 99 CYS A N 1
ATOM 763 C CA . CYS A 1 99 ? 3.176 -1.014 -6.313 1.00 75.88 99 CYS A CA 1
ATOM 764 C C . CYS A 1 99 ? 2.243 0.217 -6.348 1.00 75.88 99 CYS A C 1
ATOM 766 O O . CYS A 1 99 ? 2.704 1.320 -6.648 1.00 75.88 99 CYS A O 1
ATOM 768 N N . PRO A 1 100 ? 0.943 0.091 -6.010 1.00 71.81 100 PRO A N 1
ATOM 769 C CA . PRO A 1 100 ? 0.009 1.224 -5.985 1.00 71.81 100 PRO A CA 1
ATOM 770 C C . PRO A 1 100 ? 0.474 2.412 -5.129 1.00 71.81 100 PRO A C 1
ATOM 772 O O . PRO A 1 100 ? 0.139 3.550 -5.450 1.00 71.81 100 PRO A O 1
ATOM 775 N N . GLY A 1 101 ? 1.253 2.170 -4.067 1.00 74.62 101 GLY A N 1
ATOM 776 C CA . GLY A 1 101 ? 1.819 3.232 -3.226 1.00 74.62 101 GLY A CA 1
ATOM 777 C C . GLY A 1 101 ? 2.859 4.079 -3.974 1.00 74.62 101 GLY A C 1
ATOM 778 O O . GLY A 1 101 ? 2.628 5.271 -4.181 1.00 74.62 101 GLY A O 1
ATOM 779 N N . PRO A 1 102 ? 3.968 3.477 -4.439 1.00 74.69 102 PRO A N 1
ATOM 780 C CA . PRO A 1 102 ? 4.957 4.151 -5.274 1.00 74.69 102 PRO A CA 1
ATOM 781 C C . PRO A 1 102 ? 4.387 4.750 -6.558 1.00 74.69 102 PRO A C 1
ATOM 783 O O . PRO A 1 102 ? 4.812 5.836 -6.925 1.00 74.69 102 PRO A O 1
ATOM 786 N N . ILE A 1 103 ? 3.398 4.123 -7.211 1.00 79.31 103 ILE A N 1
ATOM 787 C CA . ILE A 1 103 ? 2.763 4.693 -8.415 1.00 79.31 103 ILE A CA 1
ATOM 788 C C . ILE A 1 103 ? 2.194 6.086 -8.121 1.00 79.31 103 ILE A C 1
ATOM 790 O O . ILE A 1 103 ? 2.404 7.007 -8.907 1.00 79.31 103 ILE A O 1
ATOM 794 N N . ALA A 1 104 ? 1.523 6.273 -6.979 1.00 77.19 104 ALA A N 1
ATOM 795 C CA . ALA A 1 104 ? 0.986 7.579 -6.602 1.00 77.19 104 ALA A CA 1
ATOM 796 C C . ALA A 1 104 ? 2.097 8.627 -6.390 1.00 77.19 104 ALA A C 1
ATOM 798 O O . ALA A 1 104 ? 1.944 9.775 -6.809 1.00 77.19 104 ALA A O 1
ATOM 799 N N . ALA A 1 105 ? 3.226 8.231 -5.794 1.00 78.44 105 ALA A N 1
ATOM 800 C CA . ALA A 1 105 ? 4.384 9.107 -5.615 1.00 78.44 105 ALA A CA 1
ATOM 801 C C . ALA A 1 105 ? 5.089 9.421 -6.951 1.00 78.44 105 ALA A C 1
ATOM 803 O O . ALA A 1 105 ? 5.399 10.579 -7.219 1.00 78.44 105 ALA A O 1
ATOM 804 N N . GLN A 1 106 ? 5.275 8.424 -7.821 1.00 74.94 106 GLN A N 1
ATOM 805 C CA . GLN A 1 106 ? 5.921 8.570 -9.129 1.00 74.94 106 GLN A CA 1
ATOM 806 C C . GLN A 1 106 ? 5.100 9.437 -10.097 1.00 74.94 106 GLN A C 1
ATOM 808 O O . GLN A 1 106 ? 5.671 10.241 -10.834 1.00 74.94 106 GLN A O 1
ATOM 813 N N . VAL A 1 107 ? 3.765 9.343 -10.060 1.00 77.75 107 VAL A N 1
ATOM 814 C CA . VAL A 1 107 ? 2.882 10.268 -10.795 1.00 77.75 107 VAL A CA 1
ATOM 815 C C . VAL A 1 107 ? 3.093 11.707 -10.311 1.00 77.75 107 VAL A C 1
ATOM 817 O O . VAL A 1 107 ? 3.141 12.622 -11.129 1.00 77.75 107 VAL A O 1
ATOM 820 N N . GLY A 1 108 ? 3.295 11.911 -9.005 1.00 73.00 108 GLY A N 1
ATOM 821 C CA . GLY A 1 108 ? 3.667 13.213 -8.441 1.00 73.00 108 GLY A CA 1
ATOM 822 C C . GLY A 1 108 ? 5.060 13.706 -8.857 1.00 73.00 108 GLY A C 1
ATOM 823 O O . GLY A 1 108 ? 5.278 14.912 -8.910 1.00 73.00 108 GLY A O 1
ATOM 824 N N . GLN A 1 109 ? 5.984 12.796 -9.181 1.00 71.19 109 GLN A N 1
ATOM 825 C CA . GLN A 1 109 ? 7.322 13.101 -9.713 1.00 71.19 109 GLN A CA 1
ATOM 826 C C . GLN A 1 109 ? 7.347 13.289 -11.243 1.00 71.19 109 GLN A C 1
ATOM 828 O O . GLN A 1 109 ? 8.364 13.706 -11.788 1.00 71.19 109 GLN A O 1
ATOM 833 N N . GLY A 1 110 ? 6.247 13.006 -11.952 1.00 73.94 110 GLY A N 1
ATOM 834 C CA . GLY A 1 110 ? 6.162 13.171 -13.408 1.00 73.94 110 GLY A CA 1
ATOM 835 C C . GLY A 1 110 ? 6.813 12.049 -14.225 1.00 73.94 110 GLY A C 1
ATOM 836 O O . GLY A 1 110 ? 7.144 12.255 -15.392 1.00 73.94 110 GLY A O 1
ATOM 837 N N . VAL A 1 111 ? 6.989 10.854 -13.653 1.00 72.88 111 VAL A N 1
ATOM 838 C CA . VAL A 1 111 ? 7.568 9.706 -14.369 1.00 72.88 111 VAL A CA 1
ATOM 839 C C . VAL A 1 111 ? 6.576 9.186 -15.420 1.00 72.88 111 VAL A C 1
ATOM 841 O O . VAL A 1 111 ? 5.469 8.754 -15.099 1.00 72.88 111 VAL A O 1
ATOM 844 N N . PHE A 1 112 ? 6.973 9.214 -16.697 1.00 71.25 112 PHE A N 1
ATOM 845 C CA . PHE A 1 112 ? 6.089 8.920 -17.836 1.00 71.25 112 PHE A CA 1
ATOM 846 C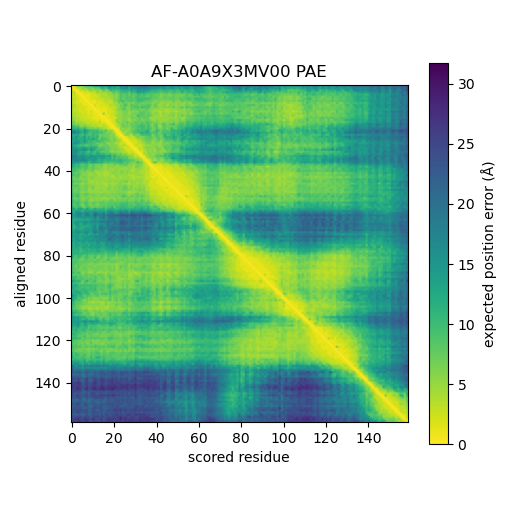 C . PHE A 1 112 ? 5.491 7.500 -17.798 1.00 71.25 112 PHE A C 1
ATOM 848 O O . PHE A 1 112 ? 4.311 7.309 -18.090 1.00 71.25 112 PHE A O 1
ATOM 855 N N . TRP A 1 113 ? 6.276 6.506 -17.375 1.00 70.62 113 TRP A N 1
ATOM 856 C CA . TRP A 1 113 ? 5.845 5.105 -17.290 1.00 70.62 113 TRP A CA 1
ATOM 857 C C . TRP A 1 113 ? 4.754 4.863 -16.242 1.00 70.62 113 TRP A C 1
ATOM 859 O O . TRP A 1 113 ? 3.871 4.026 -16.440 1.00 70.62 113 TRP A O 1
ATOM 869 N N . SER A 1 114 ? 4.746 5.639 -15.159 1.00 73.50 114 SER A N 1
ATOM 870 C CA . SER A 1 114 ? 3.804 5.470 -14.049 1.00 73.50 114 SER A CA 1
ATOM 871 C C . SER A 1 114 ? 2.377 5.848 -14.439 1.00 73.50 114 SER A C 1
ATOM 873 O O . SER A 1 114 ? 1.429 5.317 -13.862 1.00 73.50 114 SER A O 1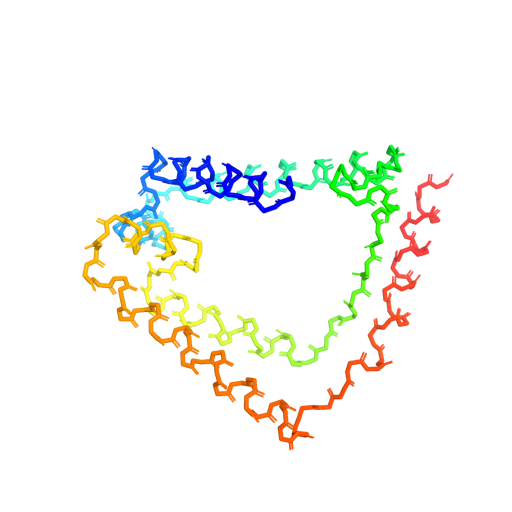
ATOM 875 N N . PHE A 1 115 ? 2.197 6.701 -15.456 1.00 76.75 115 PHE A N 1
ATOM 876 C CA . PHE A 1 115 ? 0.876 7.029 -15.996 1.00 76.75 115 PHE A CA 1
ATOM 877 C C . PHE A 1 115 ? 0.196 5.823 -16.647 1.00 76.75 115 PHE A C 1
ATOM 879 O O . PHE A 1 115 ? -1.010 5.648 -16.470 1.00 76.75 115 PHE A O 1
ATOM 886 N N . ALA A 1 116 ? 0.944 4.969 -17.353 1.00 80.31 116 ALA A N 1
ATOM 887 C CA . ALA A 1 116 ? 0.388 3.771 -17.980 1.00 80.31 116 ALA A CA 1
ATOM 888 C C . ALA A 1 116 ? -0.115 2.778 -16.920 1.00 80.31 116 ALA A C 1
ATOM 890 O O . ALA A 1 116 ? -1.245 2.289 -17.000 1.00 80.31 116 ALA A O 1
ATOM 891 N N . THR A 1 117 ? 0.681 2.549 -15.873 1.00 79.00 117 THR A N 1
ATOM 892 C CA . THR A 1 117 ? 0.299 1.661 -14.769 1.00 79.00 117 THR A CA 1
ATOM 893 C C . THR A 1 117 ? -0.842 2.250 -13.941 1.00 79.00 117 THR A C 1
ATOM 895 O O . THR A 1 117 ? -1.791 1.539 -13.605 1.00 79.00 117 THR A O 1
ATOM 898 N N . ALA A 1 118 ? -0.816 3.559 -13.670 1.00 83.56 118 ALA A N 1
ATOM 899 C CA . ALA A 1 118 ? -1.908 4.256 -12.994 1.00 83.56 118 ALA A CA 1
ATOM 900 C C . ALA A 1 118 ? -3.220 4.158 -13.787 1.00 83.56 118 ALA A C 1
ATOM 902 O O . ALA A 1 118 ? -4.260 3.834 -13.211 1.00 83.56 118 ALA A O 1
ATOM 903 N N . ALA A 1 119 ? -3.179 4.362 -15.107 1.00 84.62 119 ALA A N 1
ATOM 904 C CA . ALA A 1 119 ? -4.343 4.204 -15.974 1.00 84.62 119 ALA A CA 1
ATOM 905 C C . ALA A 1 119 ? -4.885 2.767 -15.937 1.00 84.62 119 ALA A C 1
ATOM 907 O O . ALA A 1 119 ? -6.097 2.577 -15.829 1.00 84.62 119 ALA A O 1
ATOM 908 N N . GLY A 1 120 ? -4.005 1.759 -15.944 1.00 84.38 120 GLY A N 1
ATOM 909 C CA . GLY A 1 120 ? -4.382 0.351 -15.791 1.00 84.38 120 GLY A CA 1
ATOM 910 C C . GLY A 1 120 ? -5.101 0.061 -14.469 1.00 84.38 120 GLY A C 1
ATOM 911 O O . GLY A 1 120 ? -6.160 -0.571 -14.470 1.00 84.38 120 GLY A O 1
ATOM 912 N N . VAL A 1 121 ? -4.586 0.581 -13.347 1.00 84.62 121 VAL A N 1
ATOM 913 C CA . VAL A 1 121 ? -5.228 0.452 -12.025 1.00 84.62 121 VAL A CA 1
ATOM 914 C C . VAL A 1 121 ? -6.599 1.131 -12.016 1.00 84.62 121 VAL A C 1
ATOM 916 O O . VAL A 1 121 ? -7.583 0.524 -11.588 1.00 84.62 121 VAL A O 1
ATOM 919 N N . VAL A 1 122 ? -6.692 2.361 -12.528 1.00 86.19 122 VAL A N 1
ATOM 920 C CA . VAL A 1 122 ? -7.953 3.119 -12.585 1.00 86.19 122 VAL A CA 1
ATOM 921 C C . VAL A 1 122 ? -8.988 2.401 -13.450 1.00 86.19 122 VAL A C 1
ATOM 923 O O . VAL A 1 122 ? -10.134 2.248 -13.026 1.00 86.19 122 VAL A O 1
ATOM 926 N N . LEU A 1 123 ? -8.595 1.905 -14.626 1.00 88.19 123 LEU A N 1
ATOM 927 C CA . LEU A 1 123 ? -9.471 1.136 -15.511 1.00 88.19 123 LEU A CA 1
ATOM 928 C C . LEU A 1 123 ? -9.933 -0.168 -14.857 1.00 88.19 123 LEU A C 1
ATOM 930 O O . LEU A 1 123 ? -11.124 -0.477 -14.895 1.00 88.19 123 LEU A O 1
ATOM 934 N N . GLY A 1 124 ? -9.029 -0.909 -14.213 1.00 84.31 124 GLY A N 1
ATOM 935 C CA . GLY A 1 124 ? -9.363 -2.149 -13.510 1.00 84.31 124 GLY A CA 1
ATOM 936 C C . GLY A 1 124 ? -10.385 -1.925 -12.394 1.00 84.31 124 GLY A C 1
ATOM 937 O O . GLY A 1 124 ? -11.405 -2.620 -12.331 1.00 84.31 124 GLY A O 1
ATOM 938 N N . VAL A 1 125 ? -10.166 -0.902 -11.562 1.00 85.94 125 VAL A N 1
ATOM 939 C CA . VAL A 1 125 ? -11.107 -0.505 -10.504 1.00 85.94 125 VAL A CA 1
ATOM 940 C C . VAL A 1 125 ? -12.437 -0.055 -11.104 1.00 85.94 125 VAL A C 1
ATOM 942 O O . VAL A 1 125 ? -13.491 -0.474 -10.634 1.00 85.94 125 VAL A O 1
ATOM 945 N N . TRP A 1 126 ? -12.420 0.741 -12.172 1.00 88.19 126 TRP A N 1
ATOM 946 C CA . TRP A 1 126 ? -13.636 1.217 -12.827 1.00 88.19 126 TRP A CA 1
ATOM 947 C C . TRP A 1 126 ? -14.478 0.073 -13.405 1.00 88.19 126 TRP A C 1
ATOM 949 O O . TRP A 1 126 ? -15.692 0.032 -13.190 1.00 88.19 126 TRP A O 1
ATOM 959 N N . VAL A 1 127 ? -13.850 -0.898 -14.076 1.00 87.62 127 VAL A N 1
ATOM 960 C CA . VAL A 1 127 ? -14.533 -2.095 -14.593 1.00 87.62 127 VAL A CA 1
ATOM 961 C C . VAL A 1 127 ? -15.104 -2.930 -13.447 1.00 87.62 127 VAL A C 1
ATOM 963 O O . VAL A 1 127 ? -16.258 -3.367 -13.521 1.00 87.62 127 VAL A O 1
ATOM 966 N N . PHE A 1 128 ? -14.337 -3.127 -12.371 1.00 83.88 128 PHE A N 1
ATOM 967 C CA . PHE A 1 128 ? -14.806 -3.852 -11.192 1.00 83.88 128 PHE A CA 1
ATOM 968 C C . PHE A 1 128 ? -16.013 -3.160 -10.548 1.00 83.88 128 PHE A C 1
ATOM 970 O O . PHE A 1 128 ? -17.037 -3.805 -10.320 1.00 83.88 128 PHE A O 1
ATOM 977 N N . LEU A 1 129 ? -15.935 -1.846 -10.327 1.00 84.44 129 LEU A N 1
ATOM 978 C CA . LEU A 1 129 ? -17.022 -1.054 -9.755 1.00 84.44 129 LEU A CA 1
ATOM 979 C C . LEU A 1 129 ? -18.260 -1.064 -10.650 1.00 84.44 129 LEU A C 1
ATOM 981 O O . LEU A 1 129 ? -19.364 -1.220 -10.132 1.00 84.44 129 LEU A O 1
ATOM 985 N N . ARG A 1 130 ? -18.111 -0.981 -11.979 1.00 85.69 130 ARG A N 1
ATOM 986 C CA . ARG A 1 130 ? -19.234 -1.141 -12.922 1.00 85.69 130 ARG A CA 1
ATOM 987 C C . ARG A 1 130 ? -19.881 -2.520 -12.830 1.00 85.69 130 ARG A C 1
ATOM 989 O O . ARG A 1 130 ? -21.101 -2.638 -12.885 1.00 85.69 130 ARG A O 1
ATOM 996 N N . ARG A 1 131 ? -19.085 -3.577 -12.667 1.00 82.06 131 ARG A N 1
ATOM 997 C CA . ARG A 1 131 ? -19.604 -4.947 -12.535 1.00 82.06 131 ARG A CA 1
ATOM 998 C C . ARG A 1 131 ? -20.276 -5.182 -11.178 1.00 82.06 131 ARG A C 1
ATOM 1000 O O . ARG A 1 131 ? -21.276 -5.896 -11.119 1.00 82.06 131 ARG A O 1
ATOM 1007 N N . ALA A 1 132 ? -19.748 -4.572 -10.119 1.00 78.62 132 ALA A N 1
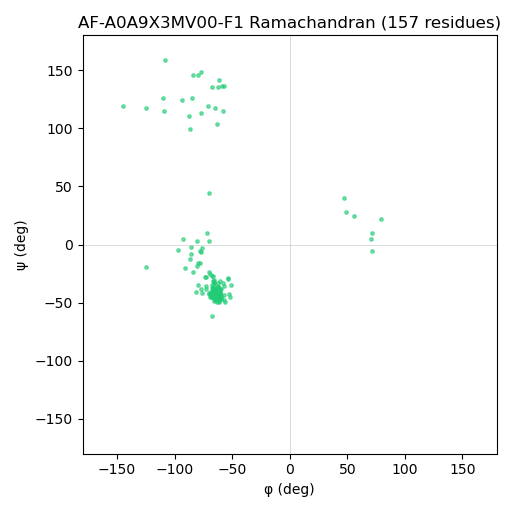ATOM 1008 C CA . ALA A 1 132 ? -20.317 -4.605 -8.777 1.00 78.62 132 ALA A CA 1
ATOM 1009 C C . ALA A 1 132 ? -21.633 -3.816 -8.693 1.00 78.62 132 ALA A C 1
ATOM 1011 O O . ALA A 1 132 ? -22.619 -4.333 -8.178 1.00 78.62 132 ALA A O 1
ATOM 1012 N N . SER A 1 133 ? -21.679 -2.613 -9.272 1.00 69.94 133 SER A N 1
ATOM 1013 C CA . SER A 1 133 ? -22.892 -1.781 -9.344 1.00 69.94 133 SER A CA 1
ATOM 1014 C C . SER A 1 133 ? -23.975 -2.379 -10.247 1.00 69.94 133 SER A C 1
ATOM 1016 O O . SER A 1 133 ? -25.155 -2.210 -9.966 1.00 69.94 133 SER A O 1
ATOM 1018 N N . ALA A 1 134 ? -23.604 -3.180 -11.251 1.00 75.88 134 ALA A N 1
ATOM 1019 C CA . ALA A 1 134 ? -24.537 -4.004 -12.026 1.00 75.88 134 ALA A CA 1
ATOM 1020 C C . ALA A 1 134 ? -25.104 -5.223 -11.254 1.00 75.88 134 ALA A C 1
ATOM 1022 O O . ALA A 1 134 ? -25.697 -6.109 -11.868 1.00 75.88 134 ALA A O 1
ATOM 1023 N N . GLY A 1 135 ? -24.883 -5.321 -9.935 1.00 62.25 135 GLY A N 1
ATOM 1024 C CA . GLY A 1 135 ? -25.449 -6.362 -9.068 1.00 62.25 135 GLY A CA 1
ATOM 1025 C C . GLY A 1 135 ? -24.864 -7.763 -9.269 1.00 62.25 135 GLY A C 1
ATOM 1026 O O . GLY A 1 135 ? -25.383 -8.733 -8.725 1.00 62.25 135 GLY A O 1
ATOM 1027 N N . ARG A 1 136 ? -23.778 -7.903 -10.042 1.00 61.03 136 ARG A N 1
ATOM 1028 C CA . ARG A 1 136 ? -23.166 -9.209 -10.360 1.00 61.03 136 ARG A CA 1
ATOM 1029 C C . ARG A 1 136 ? -22.159 -9.691 -9.314 1.00 61.03 136 ARG A C 1
ATOM 1031 O O . ARG A 1 136 ? -21.593 -10.770 -9.473 1.00 61.03 136 ARG A O 1
ATOM 1038 N N . VAL A 1 137 ? -21.900 -8.895 -8.276 1.00 61.91 137 VAL A N 1
ATOM 1039 C CA . VAL A 1 137 ? -21.010 -9.253 -7.167 1.00 61.91 137 VAL A CA 1
ATOM 1040 C C . VAL A 1 137 ? -21.878 -9.477 -5.926 1.00 61.91 137 VAL A C 1
ATOM 1042 O O . VAL A 1 137 ? -22.517 -8.529 -5.474 1.00 61.91 137 VAL A O 1
ATOM 1045 N N . PRO A 1 138 ? -21.952 -10.707 -5.383 1.00 56.94 138 PRO A N 1
ATOM 1046 C CA . PRO A 1 138 ? -22.787 -10.994 -4.222 1.00 56.94 138 PRO A CA 1
ATOM 1047 C C . PRO A 1 138 ? -22.325 -10.181 -3.006 1.00 56.94 138 PRO A C 1
ATOM 1049 O O . PRO A 1 138 ? -21.1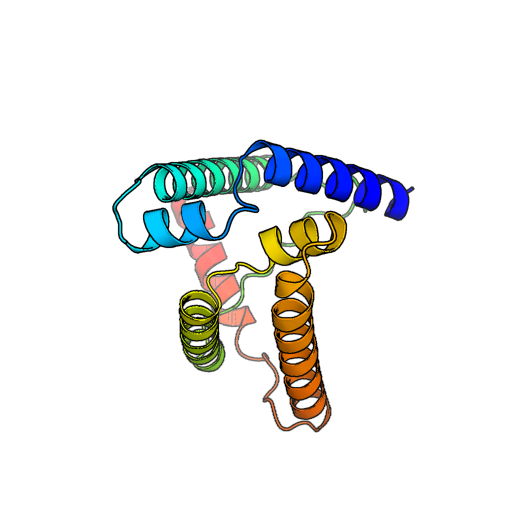27 -10.090 -2.727 1.00 56.94 138 PRO A O 1
ATOM 1052 N N . ALA A 1 139 ? -23.290 -9.594 -2.294 1.00 56.72 139 ALA A N 1
ATOM 1053 C CA . ALA A 1 139 ? -23.044 -8.770 -1.117 1.00 56.72 139 ALA A CA 1
ATOM 1054 C C . ALA A 1 139 ? -22.352 -9.569 0.001 1.00 56.72 139 ALA A C 1
ATOM 1056 O O . ALA A 1 139 ? -22.672 -10.731 0.259 1.00 56.72 139 ALA A O 1
ATOM 1057 N N . GLN A 1 140 ? -21.422 -8.904 0.688 1.00 58.28 140 GLN A N 1
ATOM 1058 C CA . GLN A 1 140 ? -20.557 -9.392 1.768 1.00 58.28 140 GLN A CA 1
ATOM 1059 C C . GLN A 1 140 ? -21.323 -9.669 3.084 1.00 58.28 140 GLN A C 1
ATOM 1061 O O . GLN A 1 140 ? -20.899 -9.278 4.164 1.00 58.28 140 GLN A O 1
ATOM 1066 N N . GLY A 1 141 ? -22.486 -10.323 3.016 1.00 50.66 141 GLY A N 1
ATOM 1067 C CA . GLY A 1 141 ? -23.391 -10.518 4.157 1.00 50.66 141 GLY A CA 1
ATOM 1068 C C . GLY A 1 141 ? -22.977 -11.618 5.144 1.00 50.66 141 GLY A C 1
ATOM 1069 O O . GLY A 1 141 ? -23.475 -11.649 6.262 1.00 50.66 141 GLY A O 1
ATOM 1070 N N . ARG A 1 142 ? -22.058 -12.524 4.772 1.00 50.53 142 ARG A N 1
ATOM 1071 C CA . ARG A 1 142 ? -21.604 -13.636 5.641 1.00 50.53 142 ARG A CA 1
ATOM 1072 C C . ARG A 1 142 ? -20.302 -13.353 6.403 1.00 50.53 142 ARG A C 1
ATOM 1074 O O . ARG A 1 142 ? -19.896 -14.170 7.225 1.00 50.53 142 ARG A O 1
ATOM 1081 N N . ALA A 1 143 ? -19.654 -12.215 6.150 1.00 50.16 143 ALA A N 1
ATOM 1082 C CA . ALA A 1 143 ? -18.292 -11.953 6.611 1.00 50.16 143 ALA A CA 1
ATOM 1083 C C . ALA A 1 143 ? -18.174 -11.410 8.047 1.00 50.16 143 ALA A C 1
ATOM 1085 O O . ALA A 1 143 ? -17.135 -11.617 8.671 1.00 50.16 143 ALA A O 1
ATOM 1086 N N . GLY A 1 144 ? -19.221 -10.773 8.586 1.00 50.72 144 GLY A N 1
ATOM 1087 C CA . GLY A 1 144 ? -19.213 -10.260 9.966 1.00 50.72 144 GLY A CA 1
ATOM 1088 C C . GLY A 1 144 ? -19.148 -11.368 11.026 1.00 50.72 144 GLY A C 1
ATOM 1089 O O . GLY A 1 144 ? -18.460 -11.234 12.029 1.00 50.72 144 GLY A O 1
ATOM 1090 N N . ALA A 1 145 ? -19.756 -12.529 10.756 1.00 55.62 145 ALA A N 1
ATOM 1091 C CA . ALA A 1 145 ? -19.847 -13.629 11.722 1.00 55.62 145 ALA A CA 1
ATOM 1092 C C . ALA A 1 145 ? -18.505 -14.333 12.022 1.00 55.62 145 ALA A C 1
ATOM 1094 O O . ALA A 1 145 ? -18.342 -14.930 13.087 1.00 55.62 145 ALA A O 1
ATOM 1095 N N . PHE A 1 146 ? -17.542 -14.301 11.092 1.00 58.78 146 PHE A N 1
ATOM 1096 C CA . PHE A 1 146 ? -16.187 -14.816 11.336 1.00 58.78 146 PHE A CA 1
ATOM 1097 C C . PHE A 1 146 ? -15.338 -13.797 12.092 1.00 58.78 146 PHE A C 1
ATOM 1099 O O . PHE A 1 146 ? -14.607 -14.175 13.004 1.00 58.78 146 PHE A O 1
ATOM 1106 N N . GLY A 1 147 ? -15.465 -12.518 11.726 1.00 56.38 147 GLY A N 1
ATOM 1107 C CA . GLY A 1 147 ? -14.785 -11.420 12.395 1.00 56.38 147 GLY A CA 1
ATOM 1108 C C . GLY A 1 147 ? -15.090 -11.377 13.889 1.00 56.38 147 GLY A C 1
ATOM 1109 O O . GLY A 1 147 ? -14.176 -11.459 14.710 1.00 56.38 147 GLY A O 1
ATOM 1110 N N . ASP A 1 148 ? -16.378 -11.448 14.235 1.00 58.78 148 ASP A N 1
ATOM 1111 C CA . ASP A 1 148 ? -16.841 -11.529 15.624 1.00 58.78 148 ASP A CA 1
ATOM 1112 C C . ASP A 1 148 ? -16.263 -12.738 16.376 1.00 58.78 148 ASP A C 1
ATOM 1114 O O . ASP A 1 148 ? -16.019 -12.671 17.581 1.00 58.78 148 ASP A O 1
ATOM 1118 N N . ARG A 1 149 ? -16.027 -13.864 15.689 1.00 61.50 149 ARG A N 1
ATOM 1119 C CA . ARG A 1 149 ? -15.486 -15.084 16.307 1.00 61.50 149 ARG A CA 1
ATOM 1120 C C . ARG A 1 149 ? -13.987 -14.973 16.579 1.00 61.50 149 ARG A C 1
ATOM 1122 O O . ARG A 1 149 ? -13.546 -15.392 17.646 1.00 61.50 149 ARG A O 1
ATOM 1129 N N . VAL A 1 150 ? -13.218 -14.403 15.650 1.00 61.91 150 VAL A N 1
ATOM 1130 C CA . VAL A 1 150 ? -11.774 -14.163 15.825 1.00 61.91 150 VAL A CA 1
ATOM 1131 C C . VAL A 1 150 ? -11.534 -13.096 16.883 1.00 61.91 150 VAL A C 1
ATOM 1133 O O . VAL A 1 150 ? -10.656 -13.255 17.727 1.00 61.91 150 VAL A O 1
ATOM 1136 N N . GLU A 1 151 ? -12.340 -12.038 16.888 1.00 60.66 151 GLU A N 1
ATOM 1137 C CA . GLU A 1 151 ? -12.211 -10.969 17.870 1.00 60.66 151 GLU A CA 1
ATO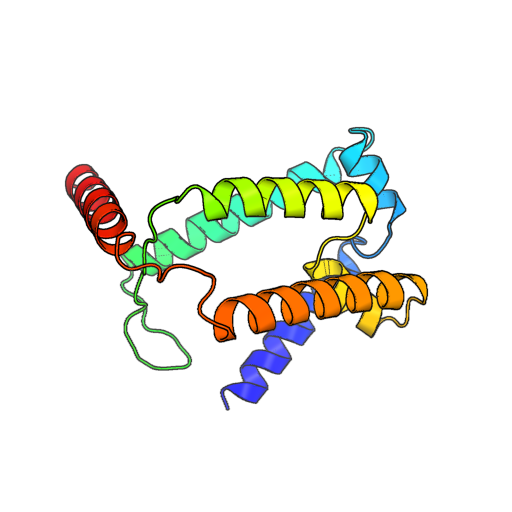M 1138 C C . GLU A 1 151 ? -12.549 -11.457 19.282 1.00 60.66 151 GLU A C 1
ATOM 1140 O O . GLU A 1 151 ? -11.790 -11.198 20.215 1.00 60.66 151 GLU A O 1
ATOM 1145 N N . ARG A 1 152 ? -13.601 -12.272 19.435 1.00 59.47 152 ARG A N 1
ATOM 1146 C CA . ARG A 1 152 ? -13.911 -12.939 20.710 1.00 59.47 152 ARG A CA 1
ATOM 1147 C C . ARG A 1 152 ? -12.833 -13.937 21.134 1.00 59.47 152 ARG A C 1
ATOM 1149 O O . ARG A 1 152 ? -12.511 -13.986 22.314 1.00 59.47 152 ARG A O 1
ATOM 1156 N N . ALA A 1 153 ? -12.259 -14.704 20.207 1.00 60.41 153 ALA A N 1
ATOM 1157 C CA . ALA A 1 153 ? -11.182 -15.646 20.519 1.00 60.41 153 ALA A CA 1
ATOM 1158 C C . ALA A 1 153 ? -9.891 -14.929 20.953 1.00 60.41 153 ALA A C 1
ATOM 1160 O O . ALA A 1 153 ? -9.248 -15.360 21.903 1.00 60.41 153 ALA A O 1
ATOM 1161 N N . ALA A 1 154 ? -9.546 -13.811 20.309 1.00 56.91 154 ALA A N 1
ATOM 1162 C CA . ALA A 1 154 ? -8.399 -12.991 20.687 1.00 56.91 154 ALA A CA 1
ATOM 1163 C C . ALA A 1 154 ? -8.591 -12.341 22.068 1.00 56.91 154 ALA A C 1
ATOM 1165 O O . ALA A 1 154 ? -7.676 -12.371 22.881 1.00 56.91 154 ALA A O 1
ATOM 1166 N N . VAL A 1 155 ? -9.791 -11.828 22.366 1.00 59.06 155 VAL A N 1
ATOM 1167 C CA . VAL A 1 155 ? -10.112 -11.245 23.684 1.00 59.06 155 VAL A CA 1
ATOM 1168 C C . VAL A 1 155 ? -10.133 -12.304 24.794 1.00 59.06 155 VAL A C 1
ATOM 1170 O O . VAL A 1 155 ? -9.738 -12.011 25.919 1.00 59.06 155 VAL A O 1
ATOM 1173 N N . LEU A 1 156 ? -10.571 -13.533 24.501 1.00 62.25 156 LEU A N 1
ATOM 1174 C CA . LEU A 1 156 ? -10.538 -14.646 25.459 1.00 62.25 156 LEU A CA 1
ATOM 1175 C C . LEU A 1 156 ? -9.123 -15.190 25.700 1.00 62.25 156 LEU A C 1
ATOM 1177 O O . LEU A 1 156 ? -8.872 -15.698 26.782 1.00 62.25 156 LEU A O 1
ATOM 1181 N N . ALA A 1 157 ? -8.217 -15.080 24.725 1.00 54.00 157 ALA A N 1
ATOM 1182 C CA . ALA A 1 157 ? -6.813 -15.471 24.874 1.00 54.00 157 ALA A CA 1
ATOM 1183 C C . ALA A 1 157 ? -5.958 -14.423 25.616 1.00 54.00 157 ALA A C 1
ATOM 1185 O O . ALA A 1 157 ? -4.853 -14.732 26.048 1.00 54.00 157 ALA A O 1
ATOM 1186 N N . G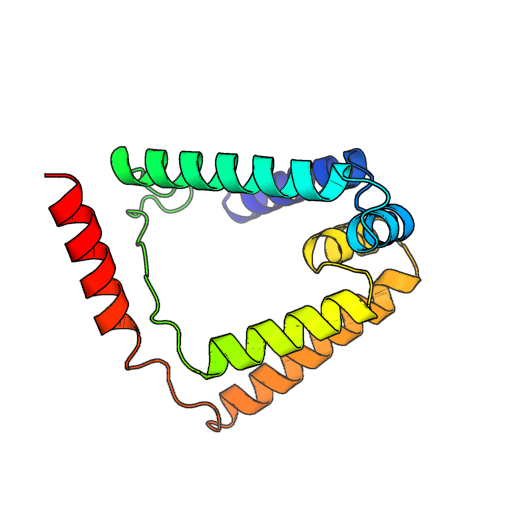LU A 1 158 ? -6.452 -13.187 25.742 1.00 53.88 158 GLU A N 1
ATOM 1187 C CA . GLU A 1 158 ? -5.823 -12.104 26.513 1.00 53.88 158 GLU A CA 1
ATOM 1188 C C . GLU A 1 158 ? -6.331 -12.021 27.975 1.00 53.88 158 GLU A C 1
ATOM 1190 O O . GLU A 1 158 ? -5.942 -11.099 28.694 1.00 53.88 158 GLU A O 1
ATOM 1195 N N . ARG A 1 159 ? -7.185 -12.957 28.424 1.00 45.62 159 ARG A N 1
ATOM 1196 C CA . ARG A 1 159 ? -7.596 -13.146 29.830 1.00 45.62 159 ARG A CA 1
ATOM 1197 C C . ARG A 1 159 ? -6.915 -14.359 30.447 1.00 45.62 159 ARG A C 1
ATOM 1199 O O . ARG A 1 159 ? -6.654 -14.284 31.667 1.00 45.62 159 ARG A O 1
#

Sequence (159 aa):
MKRFVALVIGFVFGLALSWSGMTDPDVLRDGLLFRDSYLFLFFISALLTAFIGLRVLKVLQARAVLTGEPVAWTTVAPERRHVVGSVLFGIGWAVADACPGPIAAQVGQGVFWSFATAAGVVLGVWVFLRRASAGRVPAQGRAGAFGDRVERAAVLAER

Organism: NCBI:txid490573

pLDDT: mean 73.49, std 10.85, range [45.62, 89.5]

InterPro domains:
  IPR046513 Protein of unknown function DUF6691 [PF20398] (1-128)

Secondary structure (DSSP, 8-state):
-HHHHHHHHHHHHHHHHHHTTTT-HHHHHHHHTTS-THHHHHHHHHHHHHHHHHHHHHHTT-B-TTT-SB---------HHHHHHHHHHHHHHHHHT--HHHHHHHHHHT-HHHHHHHHHHHHHHHHHHHHHHTT-S---TTSHHHHHHHHHHHHHHT-

Radius of gyration: 18.92 Å; Cα contacts (8 Å, |Δi|>4): 83; chains: 1; bounding box: 45×38×48 Å

Foldseek 3Di:
DVVVVVVVVLVVLLVVCVVLVVLDLVVLVCCVVVVDVSVVVVVVVVVVVVVVVVVVCVVVQDADPRPRHRPDDQFFADDPVVVVVVVVVVVLCVVLSDDPSSLVSVVVVVPPSSVVVVVVVVVVVVVVVVCVVVVVDDDSVPTRVVRVVVVVVVVVVVD

Mean predicted aligned error: 11.39 Å

Solvent-accessible surface area (backbone atoms only — not comparable to full-atom values): 9094 Å² total; per-residue (Å²): 108,69,69,58,55,51,49,52,52,51,48,54,51,40,50,52,44,59,73,67,49,64,63,41,54,63,58,48,47,35,30,76,69,66,75,37,62,64,54,58,55,50,51,52,52,51,51,51,52,50,50,52,51,53,49,51,41,60,75,65,64,46,49,37,92,87,73,70,44,70,68,78,83,83,46,70,42,93,45,73,68,55,57,55,46,50,52,54,50,50,52,52,33,70,73,62,56,52,53,79,68,40,37,59,43,28,49,73,71,64,44,74,71,32,51,59,56,50,50,51,54,52,50,51,50,51,54,50,49,53,44,41,72,69,64,73,50,83,77,81,77,74,23,55,69,48,21,57,49,53,53,50,50,54,58,61,72,75,107